Protein AF-A0A1F3XSJ0-F1 (afdb_monomer_lite)

Radius of gyration: 16.92 Å; chains: 1; bounding box: 36×39×48 Å

Sequence (172 aa):
MTVYDGGDLGSAPYEEMAVAPELGSTDVPVGTYNCVRMEISDIIKFKPVDNVAGGACVADTEVIQDVNSAGSPSTGVLFDGTPYSGQAGEQKIAVYISTWSTSLNGTGNPPARDGDSGRGIKLSSPLVVTAATGGVFYLDGSGQVYVNTSNGNACEFEVPKFGFRAVNSAGK

pLDDT: mean 79.3, std 14.3, range [35.59, 93.75]

Structure (mmCIF, N/CA/C/O backbone):
data_AF-A0A1F3XSJ0-F1
#
_entry.id   AF-A0A1F3XSJ0-F1
#
loop_
_atom_site.group_PDB
_atom_site.id
_atom_site.type_symbol
_atom_site.label_atom_id
_atom_site.label_alt_id
_atom_site.label_comp_id
_atom_site.label_asym_id
_atom_site.label_entity_id
_atom_site.label_seq_id
_atom_site.pdbx_PDB_ins_code
_atom_site.Cartn_x
_atom_site.Cartn_y
_atom_site.Cartn_z
_atom_site.occupancy
_atom_site.B_iso_or_equiv
_atom_site.auth_seq_id
_atom_site.auth_comp_id
_atom_site.auth_asym_id
_atom_site.auth_atom_id
_atom_site.pdbx_PDB_model_num
ATOM 1 N N . MET A 1 1 ? 5.905 -4.721 -0.101 1.00 35.75 1 MET A N 1
ATOM 2 C CA . MET A 1 1 ? 5.472 -3.389 0.389 1.00 35.75 1 MET A CA 1
ATOM 3 C C . MET A 1 1 ? 5.796 -3.321 1.872 1.00 35.75 1 MET A C 1
ATOM 5 O O . MET A 1 1 ? 5.150 -3.999 2.646 1.00 35.75 1 MET A O 1
ATOM 9 N N . THR A 1 2 ? 6.816 -2.579 2.282 1.00 36.38 2 THR A N 1
ATOM 10 C CA . THR A 1 2 ? 7.230 -2.536 3.697 1.00 36.38 2 THR A CA 1
ATOM 11 C C . THR A 1 2 ? 6.229 -1.737 4.525 1.00 36.38 2 THR A C 1
ATOM 13 O O . THR A 1 2 ? 5.850 -0.664 4.086 1.00 36.38 2 THR A O 1
ATOM 16 N N . VAL A 1 3 ? 5.827 -2.206 5.707 1.00 38.44 3 VAL A N 1
ATOM 17 C CA . VAL A 1 3 ? 5.145 -1.386 6.726 1.00 38.44 3 VAL A CA 1
ATOM 18 C C . VAL A 1 3 ? 6.149 -1.153 7.850 1.00 38.44 3 VAL A C 1
ATOM 20 O O . VAL A 1 3 ? 6.619 -2.106 8.461 1.00 38.44 3 VAL A O 1
ATOM 23 N N . TYR A 1 4 ? 6.526 0.100 8.083 1.00 42.66 4 TYR A N 1
ATOM 24 C CA . TYR A 1 4 ? 7.445 0.492 9.143 1.00 42.66 4 TYR A CA 1
ATOM 25 C C . TYR A 1 4 ? 6.711 0.550 10.486 1.00 42.66 4 TYR A C 1
ATOM 27 O O . TYR A 1 4 ? 5.850 1.404 10.699 1.00 42.66 4 TYR A O 1
ATOM 35 N N . ASP A 1 5 ? 7.116 -0.311 11.416 1.00 38.50 5 ASP A N 1
ATOM 36 C CA . ASP A 1 5 ? 6.798 -0.201 12.844 1.00 38.50 5 ASP A CA 1
ATOM 37 C C . ASP A 1 5 ? 7.764 0.792 13.522 1.00 38.50 5 ASP A C 1
ATOM 39 O O . ASP A 1 5 ? 8.663 0.426 14.274 1.00 38.50 5 ASP A O 1
ATOM 43 N N . GLY A 1 6 ? 7.679 2.073 13.141 1.00 40.88 6 GLY A N 1
ATOM 44 C CA . GLY A 1 6 ? 8.318 3.186 13.863 1.00 40.88 6 GLY A CA 1
ATOM 45 C C . GLY A 1 6 ? 9.859 3.230 13.935 1.00 40.88 6 GLY A C 1
ATOM 46 O O . GLY A 1 6 ? 10.391 4.110 14.608 1.00 40.88 6 GLY A O 1
ATOM 47 N N . GLY A 1 7 ? 10.595 2.340 13.258 1.00 36.75 7 GLY A N 1
ATOM 48 C CA . GLY A 1 7 ? 12.068 2.270 13.282 1.00 36.75 7 GLY A CA 1
ATOM 49 C C . GLY A 1 7 ? 12.766 2.836 12.036 1.00 36.75 7 GLY A C 1
ATOM 50 O O . GLY A 1 7 ? 12.229 2.768 10.933 1.00 36.75 7 GLY A O 1
ATOM 51 N N . ASP A 1 8 ? 13.951 3.423 12.232 1.00 45.56 8 ASP A N 1
ATOM 52 C CA . ASP A 1 8 ? 14.877 4.052 11.268 1.00 45.56 8 ASP A CA 1
ATOM 53 C C . ASP A 1 8 ? 15.012 3.332 9.898 1.00 45.56 8 ASP A C 1
ATOM 55 O O . ASP A 1 8 ? 15.060 2.104 9.829 1.00 45.56 8 ASP A O 1
ATOM 59 N N . LEU A 1 9 ? 15.119 4.100 8.801 1.00 49.38 9 LEU A N 1
ATOM 60 C CA 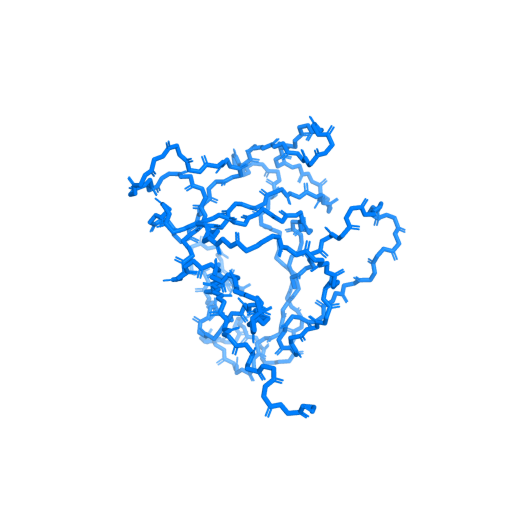. LEU A 1 9 ? 15.306 3.587 7.426 1.00 49.38 9 LEU A CA 1
ATOM 61 C C . LEU A 1 9 ? 16.616 2.799 7.253 1.00 49.38 9 LEU A C 1
ATOM 63 O O . LEU A 1 9 ? 16.747 2.013 6.319 1.00 49.38 9 LEU A O 1
ATOM 67 N N . GLY A 1 10 ? 17.597 3.006 8.135 1.00 42.94 10 GLY A N 1
ATOM 68 C CA . GLY A 1 10 ? 18.969 2.538 7.937 1.00 42.94 10 GLY A CA 1
ATOM 69 C C . GLY A 1 10 ? 19.218 1.028 8.063 1.00 42.94 10 GLY A C 1
ATOM 70 O O . GLY A 1 10 ? 20.350 0.607 7.835 1.00 42.94 10 GLY A O 1
ATOM 71 N N . SER A 1 11 ? 18.231 0.202 8.444 1.00 46.44 11 SER A N 1
ATOM 72 C CA . SER A 1 11 ? 18.475 -1.241 8.665 1.00 46.44 11 SER A CA 1
ATOM 73 C C . SER A 1 11 ? 17.284 -2.198 8.519 1.00 46.44 11 SER A C 1
ATOM 75 O O . SER A 1 11 ? 17.480 -3.406 8.663 1.00 46.44 11 SER A O 1
ATOM 77 N N . ALA A 1 12 ? 16.069 -1.719 8.239 1.00 56.22 12 ALA A N 1
ATOM 78 C CA . ALA A 1 12 ? 14.910 -2.607 8.133 1.00 56.22 12 ALA A CA 1
ATOM 79 C C . ALA A 1 12 ? 14.926 -3.369 6.788 1.00 56.22 12 ALA A C 1
ATOM 81 O O . ALA A 1 12 ? 14.958 -2.725 5.735 1.00 56.22 12 ALA A O 1
ATOM 82 N N . PRO A 1 13 ? 14.926 -4.717 6.781 1.00 66.00 13 PRO A N 1
ATOM 83 C CA . PRO A 1 13 ? 14.833 -5.487 5.544 1.00 66.00 13 PRO A CA 1
ATOM 84 C C . PRO A 1 13 ? 13.474 -5.270 4.856 1.00 66.00 13 PRO A C 1
ATOM 86 O O . PRO A 1 13 ? 12.483 -4.911 5.488 1.00 66.00 13 PRO A O 1
ATOM 89 N N . TYR A 1 14 ? 13.423 -5.494 3.541 1.00 70.50 14 TYR A N 1
ATOM 90 C CA . TYR A 1 14 ? 12.155 -5.546 2.810 1.00 70.50 14 TYR A CA 1
ATOM 91 C C . TYR A 1 14 ? 11.364 -6.782 3.250 1.00 70.50 14 TYR A C 1
ATOM 93 O O . TYR A 1 14 ? 11.896 -7.889 3.209 1.00 70.50 14 TYR A O 1
ATOM 101 N N . GLU A 1 15 ? 10.091 -6.591 3.599 1.00 75.88 15 GLU A N 1
ATOM 102 C CA . GLU A 1 15 ? 9.185 -7.680 3.978 1.00 75.88 15 GLU A CA 1
ATOM 103 C C . GLU A 1 15 ? 8.303 -8.117 2.799 1.00 75.88 15 GLU A C 1
ATOM 105 O O . GLU A 1 15 ? 7.713 -7.290 2.084 1.00 75.88 15 GLU A O 1
ATOM 110 N N . GLU A 1 16 ? 8.205 -9.435 2.596 1.00 77.19 16 GLU A N 1
ATOM 111 C CA . GLU A 1 16 ? 7.322 -10.030 1.592 1.00 77.19 16 GLU A CA 1
ATOM 112 C C . GLU A 1 16 ? 5.882 -9.995 2.101 1.00 77.19 16 GLU A C 1
ATOM 114 O O . GLU A 1 16 ? 5.519 -10.710 3.028 1.00 77.19 16 GLU A O 1
ATOM 119 N N . MET A 1 17 ? 5.041 -9.176 1.476 1.00 75.56 17 MET A N 1
ATOM 120 C CA . MET A 1 17 ? 3.660 -8.968 1.916 1.00 75.56 17 MET A CA 1
ATOM 121 C C . MET A 1 17 ? 2.691 -10.017 1.383 1.00 75.56 17 MET A C 1
ATOM 123 O O . MET A 1 17 ? 1.633 -10.224 1.982 1.00 75.56 17 MET A O 1
ATOM 127 N N . ALA A 1 18 ? 3.033 -10.693 0.283 1.00 70.75 18 ALA A N 1
ATOM 128 C CA . ALA A 1 18 ? 2.189 -11.720 -0.317 1.00 70.75 18 ALA A CA 1
ATOM 129 C C . ALA A 1 18 ? 2.038 -12.954 0.587 1.00 70.75 18 ALA A C 1
ATOM 131 O O . ALA A 1 18 ? 1.042 -13.670 0.488 1.00 70.75 18 ALA A O 1
ATOM 132 N N . VAL A 1 19 ? 2.985 -13.179 1.505 1.00 71.81 19 VAL A N 1
ATOM 133 C CA . VAL A 1 19 ? 2.923 -14.275 2.486 1.00 71.81 19 VAL A CA 1
ATOM 134 C C . VAL A 1 19 ? 2.241 -13.878 3.801 1.00 71.81 19 VAL A C 1
ATOM 136 O O . VAL A 1 19 ? 2.225 -14.677 4.732 1.00 71.81 19 VAL A O 1
ATOM 139 N N . ALA A 1 20 ? 1.643 -12.681 3.868 1.00 69.25 20 ALA A N 1
ATOM 140 C CA . ALA A 1 20 ? 0.995 -12.126 5.059 1.00 69.25 20 ALA A CA 1
ATOM 141 C C . ALA A 1 20 ? 1.915 -12.143 6.301 1.00 69.25 20 ALA A C 1
ATOM 143 O O . ALA A 1 20 ? 1.632 -12.865 7.261 1.00 69.25 20 ALA A O 1
ATOM 144 N N . PRO A 1 21 ? 3.014 -11.366 6.285 1.00 66.88 21 PRO A N 1
ATOM 145 C CA . PRO A 1 21 ? 3.962 -11.327 7.386 1.00 66.88 21 PRO A CA 1
ATOM 146 C C . PRO A 1 21 ? 3.296 -10.744 8.637 1.00 66.88 21 PRO A C 1
ATOM 148 O O . PRO A 1 21 ? 2.377 -9.923 8.555 1.00 66.88 21 PRO A O 1
ATOM 151 N N . GLU A 1 22 ? 3.767 -11.157 9.811 1.00 68.12 22 GLU A N 1
ATOM 152 C CA . GLU A 1 22 ? 3.375 -10.527 11.067 1.00 68.12 22 GLU A CA 1
ATOM 153 C C . GLU A 1 22 ? 4.136 -9.203 11.203 1.00 68.12 22 GLU A C 1
ATOM 155 O O . GLU A 1 22 ? 5.325 -9.183 11.499 1.00 68.12 22 GLU A O 1
ATOM 160 N N . LEU A 1 23 ? 3.447 -8.088 10.949 1.00 66.00 23 LEU A N 1
ATOM 161 C CA . LEU A 1 23 ? 4.021 -6.734 10.988 1.00 66.00 23 LEU A CA 1
ATOM 162 C C . LEU A 1 23 ? 4.084 -6.134 12.401 1.00 66.00 23 LEU A C 1
ATOM 164 O O . LEU A 1 23 ? 4.400 -4.959 12.563 1.00 66.00 23 LEU A O 1
ATOM 168 N N . GLY A 1 24 ? 3.732 -6.929 13.408 1.00 66.31 24 GLY A N 1
ATOM 169 C CA . GLY A 1 24 ? 3.640 -6.522 14.800 1.00 66.31 24 GLY A CA 1
ATOM 170 C C . GLY A 1 24 ? 2.335 -6.972 15.447 1.00 66.31 24 GLY A C 1
ATOM 171 O O . GLY A 1 24 ? 1.364 -7.348 14.786 1.00 66.31 24 GLY A O 1
ATOM 172 N N . SER A 1 25 ? 2.316 -6.904 16.773 1.00 66.25 25 SER A N 1
ATOM 173 C CA 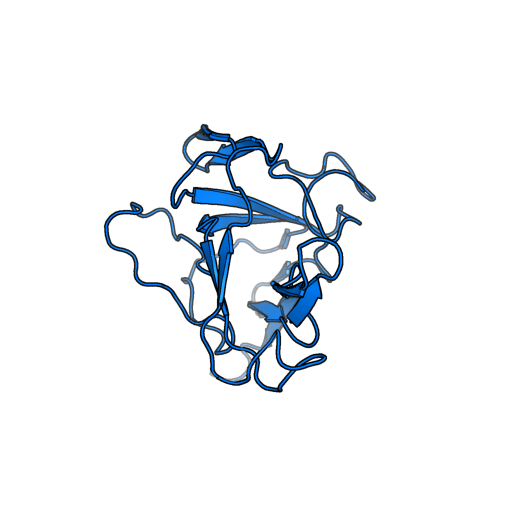. SER A 1 25 ? 1.158 -7.230 17.599 1.00 66.25 25 SER A CA 1
ATOM 174 C C . SER A 1 25 ? 0.959 -6.130 18.629 1.00 66.25 25 SER A C 1
ATOM 176 O O . SER A 1 25 ? 1.912 -5.729 19.297 1.00 66.25 25 SER A O 1
ATOM 178 N N . THR A 1 26 ? -0.271 -5.657 18.791 1.00 69.75 26 THR A N 1
ATOM 179 C CA . THR A 1 26 ? -0.612 -4.704 19.847 1.00 69.75 26 THR A CA 1
ATOM 180 C C . THR A 1 26 ? -2.043 -4.916 20.315 1.00 69.75 26 THR A C 1
ATOM 182 O O . THR A 1 26 ? -2.883 -5.421 19.564 1.00 69.75 26 THR A O 1
ATOM 185 N N . ASP A 1 27 ? -2.320 -4.509 21.549 1.00 73.69 27 ASP A N 1
ATOM 186 C CA . ASP A 1 27 ? -3.669 -4.498 22.095 1.00 73.69 27 ASP A CA 1
ATOM 187 C C . ASP A 1 27 ? -4.391 -3.242 21.609 1.00 73.69 27 ASP A C 1
ATOM 189 O O . ASP A 1 27 ? -4.157 -2.122 22.070 1.00 73.69 27 ASP A O 1
ATOM 193 N N . VAL A 1 28 ? -5.292 -3.434 20.652 1.00 75.75 28 VAL A N 1
ATOM 194 C CA . VAL A 1 28 ? -6.174 -2.375 20.167 1.00 75.75 28 VAL A CA 1
ATOM 195 C C . VAL A 1 28 ? -7.446 -2.371 21.028 1.00 75.75 28 VAL A C 1
ATOM 197 O O . VAL A 1 28 ? -8.045 -3.433 21.213 1.00 75.75 28 VAL A O 1
ATOM 200 N N . PRO A 1 29 ? -7.894 -1.220 21.569 1.00 83.44 29 PRO A N 1
ATOM 201 C CA . PRO A 1 29 ? -9.153 -1.150 22.306 1.00 83.44 29 PRO A CA 1
ATOM 202 C C . PRO A 1 29 ? -10.352 -1.678 21.504 1.00 83.44 29 PRO A C 1
ATOM 204 O O . PRO A 1 29 ? -10.382 -1.636 20.276 1.00 83.44 29 PRO A O 1
ATOM 207 N N . VAL A 1 30 ? -11.385 -2.149 22.206 1.00 85.19 30 VAL A N 1
ATOM 208 C CA . VAL A 1 30 ? -12.647 -2.545 21.562 1.00 85.19 30 VAL A CA 1
ATOM 209 C C . VAL A 1 30 ? -13.247 -1.341 20.837 1.00 85.19 30 VAL A C 1
ATOM 211 O O . VAL A 1 30 ? -13.436 -0.278 21.431 1.00 85.19 30 VAL A O 1
ATOM 214 N N . GLY A 1 31 ? -13.574 -1.514 19.558 1.00 85.62 31 GLY A N 1
ATOM 215 C CA . GLY A 1 31 ? -14.052 -0.419 18.726 1.00 85.62 31 GLY A CA 1
ATOM 216 C C . GLY A 1 31 ? -14.158 -0.766 17.246 1.00 85.62 31 GLY A C 1
ATOM 217 O O . GLY A 1 31 ? -13.801 -1.855 16.802 1.00 85.62 31 GLY A O 1
ATOM 218 N N . THR A 1 32 ? -14.678 0.189 16.475 1.00 87.44 32 THR A N 1
ATOM 219 C CA . THR A 1 32 ? -14.696 0.145 15.007 1.00 87.44 32 THR A CA 1
ATOM 220 C C . THR A 1 32 ? -13.744 1.206 14.473 1.00 87.44 32 THR A C 1
ATOM 222 O O . THR A 1 32 ? -13.938 2.398 14.708 1.00 87.44 32 THR A O 1
ATOM 225 N N . TYR A 1 33 ? -12.723 0.769 13.747 1.00 87.06 33 TYR A N 1
ATOM 226 C CA . TYR A 1 33 ? -11.665 1.607 13.206 1.00 87.06 33 TYR A CA 1
ATOM 227 C C . TYR A 1 33 ? -11.861 1.755 11.700 1.00 87.06 33 TYR A C 1
ATOM 229 O O . TYR A 1 33 ? -11.665 0.821 10.921 1.00 87.06 33 TYR A O 1
ATOM 237 N N . ASN A 1 34 ? -12.270 2.956 11.297 1.00 89.25 34 ASN A N 1
ATOM 238 C CA . ASN A 1 34 ? -12.565 3.293 9.904 1.00 89.25 34 ASN A CA 1
ATOM 239 C C . ASN A 1 34 ? -11.327 3.696 9.101 1.00 89.25 34 ASN A C 1
ATOM 241 O O . ASN A 1 34 ? -11.432 3.822 7.883 1.00 89.25 34 ASN A O 1
ATOM 245 N N . CYS A 1 35 ? -10.196 3.919 9.771 1.00 87.75 35 CYS A N 1
ATOM 246 C CA . CYS A 1 35 ? -8.961 4.419 9.189 1.00 87.75 35 CYS A CA 1
ATOM 247 C C . CYS A 1 35 ? -7.761 3.690 9.791 1.00 87.75 35 CYS A C 1
ATOM 249 O O . CYS A 1 35 ? -7.696 3.488 11.003 1.00 87.75 35 CYS A O 1
ATOM 251 N N . VAL A 1 36 ? -6.789 3.387 8.944 1.00 87.31 36 VAL A N 1
ATOM 252 C CA . VAL A 1 36 ? -5.459 2.905 9.300 1.00 87.31 36 VAL A CA 1
ATOM 253 C C . VAL A 1 36 ? -4.460 3.868 8.688 1.00 87.31 36 VAL A C 1
ATOM 255 O O . VAL A 1 36 ? -4.648 4.345 7.568 1.00 87.31 36 VAL A O 1
ATOM 258 N N . ARG A 1 37 ? -3.396 4.156 9.426 1.00 87.69 37 ARG A N 1
ATOM 259 C CA . ARG A 1 37 ? -2.242 4.881 8.914 1.00 87.69 37 ARG A CA 1
ATOM 260 C C . ARG A 1 37 ? -1.041 3.956 8.994 1.00 87.69 37 ARG A C 1
ATOM 262 O O . ARG A 1 37 ? -0.886 3.266 9.996 1.00 87.69 37 ARG A O 1
ATOM 269 N N . MET A 1 38 ? -0.222 3.952 7.955 1.00 85.38 38 MET A N 1
ATOM 270 C CA . MET A 1 38 ? 1.021 3.184 7.896 1.00 85.38 38 MET A CA 1
ATOM 271 C C . MET A 1 38 ? 2.123 4.075 7.349 1.00 85.38 38 MET A C 1
ATOM 273 O O . MET A 1 38 ? 1.859 4.894 6.471 1.00 85.38 38 MET A O 1
ATOM 277 N N . GLU A 1 39 ? 3.344 3.902 7.836 1.00 86.25 39 GLU A N 1
ATOM 278 C CA . GLU A 1 39 ? 4.527 4.386 7.134 1.00 86.25 39 GLU A CA 1
ATOM 279 C C . GLU A 1 39 ? 5.090 3.252 6.300 1.00 86.25 39 GLU A C 1
ATOM 281 O O . GLU A 1 39 ? 5.208 2.137 6.795 1.00 86.25 39 GLU A O 1
ATOM 286 N N . ILE A 1 40 ? 5.427 3.522 5.047 1.00 85.62 40 ILE A N 1
ATOM 287 C CA . ILE A 1 40 ? 5.984 2.534 4.122 1.00 85.62 40 ILE A CA 1
ATOM 288 C C . ILE A 1 40 ? 7.148 3.134 3.348 1.00 85.62 40 ILE A C 1
ATOM 290 O O . ILE A 1 40 ? 7.289 4.359 3.305 1.00 85.62 40 ILE A O 1
ATOM 294 N N . SER A 1 41 ? 7.975 2.278 2.746 1.00 87.44 41 SER A N 1
ATOM 295 C CA . SER A 1 41 ? 8.951 2.734 1.753 1.00 87.44 41 SER A CA 1
ATOM 296 C C . SER A 1 41 ? 8.180 3.244 0.540 1.00 87.44 41 SER A C 1
ATOM 298 O O . SER A 1 41 ? 7.202 2.606 0.134 1.00 87.44 41 SER A O 1
ATOM 300 N N . ASP A 1 42 ? 8.600 4.360 -0.047 1.00 87.50 42 ASP A N 1
ATOM 301 C CA . ASP A 1 42 ? 8.131 4.752 -1.378 1.00 87.50 42 ASP A CA 1
ATOM 302 C C . ASP A 1 42 ? 8.685 3.858 -2.494 1.00 87.50 42 ASP A C 1
ATOM 304 O O . ASP A 1 42 ? 8.216 3.933 -3.628 1.00 87.50 42 ASP A O 1
ATOM 308 N N . ILE A 1 43 ? 9.607 2.949 -2.174 1.00 88.31 43 ILE A N 1
ATOM 309 C CA . ILE A 1 43 ? 10.052 1.903 -3.079 1.00 88.31 43 ILE A CA 1
ATOM 310 C C . ILE A 1 43 ? 9.260 0.616 -2.837 1.00 88.31 43 ILE A C 1
ATOM 312 O O . ILE A 1 43 ? 9.327 -0.033 -1.787 1.00 88.31 43 ILE A O 1
ATOM 316 N N . ILE A 1 44 ? 8.540 0.188 -3.870 1.00 87.25 44 ILE A N 1
ATOM 317 C CA . ILE A 1 44 ? 7.855 -1.100 -3.926 1.00 87.25 44 ILE A CA 1
ATOM 318 C C . ILE A 1 44 ? 8.665 -2.051 -4.803 1.00 87.25 44 ILE A C 1
ATOM 320 O O . ILE A 1 44 ? 9.020 -1.736 -5.935 1.00 87.25 44 ILE A O 1
ATOM 324 N N . LYS A 1 45 ? 8.917 -3.252 -4.280 1.00 89.50 45 LYS A N 1
ATOM 325 C CA . LYS A 1 45 ? 9.483 -4.375 -5.031 1.00 89.50 45 LYS A CA 1
ATOM 326 C C . LYS A 1 45 ? 8.410 -5.429 -5.239 1.00 89.50 45 LYS A C 1
ATOM 328 O O . LYS A 1 45 ? 7.715 -5.777 -4.282 1.00 89.50 45 LYS A O 1
ATOM 333 N N . PHE A 1 46 ? 8.273 -5.922 -6.464 1.00 89.00 46 PHE A N 1
ATOM 334 C CA . PHE A 1 46 ? 7.323 -6.981 -6.795 1.00 89.00 46 PHE A CA 1
ATOM 335 C C . PHE A 1 46 ? 7.866 -7.899 -7.891 1.00 89.00 46 PHE A C 1
ATOM 337 O O . PHE A 1 46 ? 8.760 -7.527 -8.649 1.00 89.00 46 PHE A O 1
ATOM 344 N N . LYS A 1 47 ? 7.314 -9.112 -7.967 1.00 89.62 47 LYS A N 1
ATOM 345 C CA . LYS A 1 47 ? 7.600 -10.091 -9.019 1.00 89.62 47 LYS A CA 1
ATOM 346 C C . LYS A 1 47 ? 6.283 -10.520 -9.659 1.00 89.62 47 LYS A C 1
ATOM 348 O O . LYS A 1 47 ? 5.419 -11.030 -8.943 1.00 89.62 47 LYS A O 1
ATOM 353 N N . PRO A 1 48 ? 6.090 -10.308 -10.969 1.00 87.31 48 PRO A N 1
ATOM 354 C CA . PRO A 1 48 ? 4.945 -10.868 -11.672 1.00 87.31 48 PRO A CA 1
ATOM 355 C C . PRO A 1 48 ? 4.960 -12.398 -11.572 1.00 87.31 48 PRO A C 1
ATOM 357 O O . PRO A 1 48 ? 6.009 -13.015 -11.741 1.00 87.31 48 PRO A O 1
ATOM 360 N N . VAL A 1 49 ? 3.806 -13.013 -11.311 1.00 85.62 49 VAL A N 1
ATOM 361 C CA . VAL A 1 49 ? 3.665 -14.484 -11.343 1.00 85.62 49 VAL A CA 1
ATOM 362 C C . VAL A 1 49 ? 3.577 -14.983 -12.786 1.00 85.62 49 VAL A C 1
ATOM 364 O O . VAL A 1 49 ? 4.138 -16.017 -13.129 1.00 85.62 49 VAL A O 1
ATOM 367 N N . ASP A 1 50 ? 2.912 -14.209 -13.641 1.00 84.19 50 ASP A N 1
ATOM 368 C CA . ASP A 1 50 ? 2.716 -14.507 -15.054 1.00 84.19 50 ASP A CA 1
ATOM 369 C C . ASP A 1 50 ? 3.364 -13.431 -15.926 1.00 84.19 50 ASP A C 1
ATOM 371 O O . ASP A 1 50 ? 3.482 -12.266 -15.535 1.00 84.19 50 ASP A O 1
ATOM 375 N N . ASN A 1 51 ? 3.730 -13.806 -17.153 1.00 86.81 51 ASN A N 1
ATOM 376 C CA . ASN A 1 51 ? 4.128 -12.831 -18.162 1.00 86.81 51 ASN A CA 1
ATOM 377 C C . ASN A 1 51 ? 2.916 -11.972 -18.554 1.00 86.81 51 ASN A C 1
ATOM 379 O O . ASN A 1 51 ? 1.910 -12.506 -19.029 1.00 86.81 51 ASN A O 1
ATOM 383 N N . VAL A 1 52 ? 3.025 -10.647 -18.433 1.00 82.69 52 VAL A N 1
ATOM 384 C CA . VAL A 1 52 ? 1.972 -9.709 -18.862 1.00 82.69 52 VAL A CA 1
ATOM 385 C C . VAL A 1 52 ? 2.407 -8.985 -20.136 1.00 82.69 52 VAL A C 1
ATOM 387 O O . VAL A 1 52 ? 3.553 -8.558 -20.259 1.00 82.69 52 VAL A O 1
ATOM 390 N N . ALA A 1 53 ? 1.471 -8.898 -21.090 1.00 65.81 53 ALA A N 1
ATOM 391 C CA . ALA A 1 53 ? 1.498 -8.131 -22.341 1.00 65.81 53 ALA A CA 1
ATOM 392 C C . ALA A 1 53 ? 2.889 -7.906 -22.979 1.00 65.81 53 ALA A C 1
ATOM 394 O O . ALA A 1 53 ? 3.619 -6.977 -22.645 1.00 65.81 53 ALA A O 1
ATOM 395 N N . GLY A 1 54 ? 3.233 -8.727 -23.978 1.00 66.38 54 GLY A N 1
ATOM 396 C CA . GLY A 1 54 ? 4.378 -8.472 -24.865 1.00 66.38 54 GLY A CA 1
ATOM 397 C C . GLY A 1 54 ? 5.767 -8.632 -24.235 1.00 66.38 54 GLY A C 1
ATOM 398 O O . GLY A 1 54 ? 6.752 -8.326 -24.899 1.00 66.38 54 GLY A O 1
ATOM 399 N N . GLY A 1 55 ? 5.855 -9.129 -22.995 1.00 72.50 55 GLY A N 1
ATOM 400 C CA . GLY A 1 55 ? 7.120 -9.391 -22.300 1.00 72.50 55 GLY A CA 1
ATOM 401 C C . GLY A 1 55 ? 7.657 -8.215 -21.483 1.00 72.50 55 GLY A C 1
ATOM 402 O O . GLY A 1 55 ? 8.792 -8.279 -21.028 1.00 72.50 55 GLY A O 1
ATOM 403 N N . ALA A 1 56 ? 6.867 -7.154 -21.290 1.00 85.50 56 ALA A N 1
ATOM 404 C CA . ALA A 1 56 ? 7.264 -6.020 -20.456 1.00 85.50 56 ALA A CA 1
ATOM 405 C C . ALA A 1 56 ? 7.242 -6.358 -18.955 1.00 85.50 56 ALA A C 1
ATOM 407 O O . ALA A 1 56 ? 8.162 -5.995 -18.229 1.00 85.50 56 ALA A O 1
ATOM 408 N N . CYS A 1 57 ? 6.235 -7.109 -18.500 1.00 89.94 57 CYS A N 1
ATOM 409 C CA . CYS A 1 57 ? 6.263 -7.761 -17.194 1.00 89.94 57 CYS A CA 1
ATOM 410 C C . CYS A 1 57 ? 6.682 -9.213 -17.381 1.00 89.94 57 CYS A C 1
ATOM 412 O O . CYS A 1 57 ? 5.876 -10.033 -17.828 1.00 89.94 57 CYS A O 1
ATOM 414 N N . VAL A 1 58 ? 7.935 -9.522 -17.065 1.00 91.81 58 VAL A N 1
ATOM 415 C CA . VAL A 1 58 ? 8.463 -10.887 -17.129 1.00 91.81 58 VAL A CA 1
ATOM 416 C C . VAL A 1 58 ? 8.220 -11.580 -15.791 1.00 91.81 58 VAL A C 1
ATOM 418 O O . VAL A 1 58 ? 8.521 -11.016 -14.738 1.00 91.81 58 VAL A O 1
ATOM 421 N N . ALA A 1 59 ? 7.687 -12.800 -15.835 1.00 89.56 59 ALA A N 1
ATOM 422 C CA . ALA A 1 59 ? 7.471 -13.622 -14.651 1.00 89.56 59 ALA A CA 1
ATOM 423 C C . ALA A 1 59 ? 8.770 -13.804 -13.844 1.00 89.56 59 ALA A C 1
ATOM 425 O O . ALA A 1 59 ? 9.864 -13.867 -14.415 1.00 89.56 59 ALA A O 1
ATOM 426 N N . ASP A 1 60 ? 8.644 -13.851 -12.517 1.00 86.56 60 ASP A N 1
ATOM 427 C CA . ASP A 1 60 ? 9.730 -14.029 -11.539 1.00 86.56 60 ASP A CA 1
ATOM 428 C C . ASP A 1 60 ? 10.856 -12.976 -11.581 1.00 86.56 60 ASP A C 1
ATOM 430 O O . ASP A 1 60 ? 11.827 -13.057 -10.820 1.00 86.56 60 ASP A O 1
ATOM 434 N N . THR A 1 61 ? 10.726 -11.951 -12.426 1.00 89.50 61 THR A N 1
ATOM 435 C CA . THR A 1 61 ? 11.687 -10.853 -12.528 1.00 89.50 61 THR A CA 1
ATOM 436 C C . THR A 1 61 ? 11.306 -9.760 -11.542 1.00 89.50 61 THR A C 1
ATOM 438 O O . THR A 1 61 ? 10.176 -9.278 -11.546 1.00 89.50 61 THR A O 1
ATOM 441 N N . GLU A 1 62 ? 12.245 -9.379 -10.674 1.00 91.00 62 GLU A N 1
ATOM 442 C CA . GLU A 1 62 ? 12.021 -8.291 -9.723 1.00 91.00 62 GLU A CA 1
ATOM 443 C C . GLU A 1 62 ? 11.898 -6.959 -10.458 1.00 91.00 62 GLU A C 1
ATOM 445 O O . GL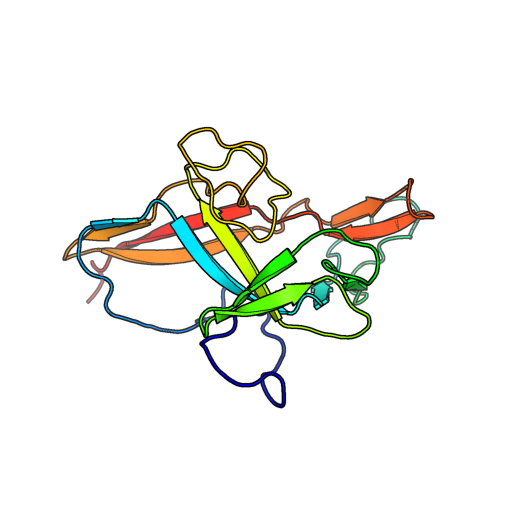U A 1 62 ? 12.766 -6.575 -11.243 1.00 91.00 62 GLU A O 1
ATOM 450 N N . VAL A 1 63 ? 10.815 -6.253 -10.161 1.00 90.56 63 VAL A N 1
ATOM 451 C CA . VAL A 1 63 ? 10.564 -4.890 -10.603 1.00 90.56 63 VAL A CA 1
ATOM 452 C C . VAL A 1 63 ? 10.602 -3.983 -9.382 1.00 90.56 63 VAL A C 1
ATOM 454 O O . VAL A 1 63 ? 10.033 -4.302 -8.336 1.00 90.56 63 VAL A O 1
ATOM 457 N N . ILE A 1 64 ? 11.293 -2.855 -9.530 1.00 90.38 64 ILE A N 1
ATOM 458 C CA . ILE A 1 64 ? 11.391 -1.795 -8.530 1.00 90.38 64 ILE A CA 1
ATOM 459 C C . ILE A 1 64 ? 10.561 -0.621 -9.041 1.00 90.38 64 ILE A C 1
ATOM 461 O O . ILE A 1 64 ? 10.841 -0.087 -10.113 1.00 90.38 64 ILE A O 1
ATOM 465 N N . GLN A 1 65 ? 9.556 -0.228 -8.270 1.00 88.19 65 GLN A N 1
ATOM 466 C CA . GLN A 1 65 ? 8.688 0.902 -8.562 1.00 88.19 65 GLN A CA 1
ATOM 467 C C . GLN A 1 65 ? 8.809 1.938 -7.454 1.00 88.19 65 GLN A C 1
ATOM 469 O O . GLN A 1 65 ? 8.597 1.631 -6.284 1.00 88.19 65 GLN A O 1
ATOM 474 N N . ASP A 1 66 ? 9.119 3.166 -7.847 1.00 87.94 66 ASP A N 1
ATOM 475 C CA . ASP A 1 66 ? 9.086 4.336 -6.979 1.00 87.94 66 ASP A CA 1
ATOM 476 C C . ASP A 1 66 ? 7.691 4.972 -7.060 1.00 87.94 66 ASP A C 1
ATOM 478 O O . ASP A 1 66 ? 7.258 5.405 -8.131 1.00 87.94 66 ASP A O 1
ATOM 482 N N . VAL A 1 67 ? 6.961 4.977 -5.942 1.00 85.12 67 VAL A N 1
ATOM 483 C CA . VAL A 1 67 ? 5.591 5.507 -5.867 1.00 85.12 67 VAL A CA 1
ATOM 484 C C . VAL A 1 67 ? 5.524 6.969 -5.429 1.00 85.12 67 VAL A C 1
ATOM 486 O O . VAL A 1 67 ? 4.441 7.558 -5.447 1.00 85.12 67 VAL A O 1
ATOM 489 N N . ASN A 1 68 ? 6.653 7.576 -5.051 1.00 85.38 68 ASN A N 1
ATOM 490 C CA . ASN A 1 68 ? 6.716 8.973 -4.626 1.00 85.38 68 ASN A CA 1
ATOM 491 C C . ASN A 1 68 ? 7.963 9.691 -5.169 1.00 85.38 68 ASN A C 1
ATOM 493 O O . ASN A 1 68 ? 8.592 10.487 -4.475 1.00 85.38 68 ASN A O 1
ATOM 497 N N . SER A 1 69 ? 8.284 9.455 -6.438 1.00 79.38 69 SER A N 1
ATOM 498 C CA . SER A 1 69 ? 9.479 10.004 -7.073 1.00 79.38 69 SER A CA 1
ATOM 499 C C . SER A 1 69 ? 9.482 11.536 -7.144 1.00 79.38 69 SER A C 1
ATOM 501 O O . SER A 1 69 ? 8.438 12.199 -7.130 1.00 79.38 69 SER A O 1
ATOM 503 N N . ALA A 1 70 ? 10.663 12.123 -7.352 1.00 64.00 70 ALA A N 1
ATOM 504 C CA . ALA A 1 70 ? 10.807 13.544 -7.669 1.00 64.00 70 ALA A CA 1
ATOM 505 C C . ALA A 1 70 ? 9.889 13.960 -8.842 1.00 64.00 70 ALA A C 1
ATOM 507 O O . ALA A 1 70 ? 9.971 13.410 -9.940 1.00 64.00 70 ALA A O 1
ATOM 508 N N . GLY A 1 71 ? 9.009 14.940 -8.608 1.00 61.16 71 GLY A N 1
ATOM 509 C CA . GLY A 1 71 ? 7.997 15.386 -9.579 1.00 61.16 71 GLY A CA 1
ATOM 510 C C . GLY A 1 71 ? 6.601 14.782 -9.376 1.00 61.16 71 GLY A C 1
ATOM 511 O O . GLY A 1 71 ? 5.649 15.274 -9.984 1.00 61.16 71 GLY A O 1
ATOM 512 N N . SER A 1 72 ? 6.453 13.792 -8.487 1.00 65.56 72 SER A N 1
ATOM 513 C CA . SER A 1 72 ? 5.154 13.354 -7.968 1.00 65.56 72 SER A CA 1
ATOM 514 C C . SER A 1 72 ? 4.683 14.309 -6.853 1.00 65.56 72 SER A C 1
ATOM 516 O O . SER A 1 72 ? 5.468 14.656 -5.967 1.00 65.56 72 SER A O 1
ATOM 518 N N . PRO A 1 73 ? 3.426 14.793 -6.872 1.00 57.81 73 PRO A N 1
ATOM 519 C CA . PRO A 1 73 ? 2.956 15.844 -5.968 1.00 57.81 73 PRO A CA 1
ATOM 520 C C . PRO A 1 73 ? 2.553 15.347 -4.571 1.00 57.81 73 PRO A C 1
ATOM 522 O O . PRO A 1 73 ? 2.021 16.139 -3.789 1.00 57.81 73 PRO A O 1
ATOM 525 N N . SER A 1 74 ? 2.738 14.066 -4.235 1.00 73.19 74 SER A N 1
ATOM 526 C CA . SER A 1 74 ? 2.368 13.568 -2.908 1.00 73.19 74 SER A CA 1
ATOM 527 C C . SER A 1 74 ? 3.261 14.184 -1.835 1.00 73.19 74 SER A C 1
ATOM 529 O O . SER A 1 74 ? 4.443 13.880 -1.689 1.00 73.19 74 SER A O 1
ATOM 531 N N . THR A 1 75 ? 2.654 15.073 -1.060 1.00 84.50 75 THR A N 1
ATOM 532 C CA . THR A 1 75 ? 3.185 15.561 0.204 1.00 84.50 75 THR A CA 1
ATOM 533 C C . THR A 1 75 ? 2.357 14.990 1.342 1.00 84.50 75 THR A C 1
ATOM 535 O O . THR A 1 75 ? 1.162 14.699 1.200 1.00 84.50 75 THR A O 1
ATOM 538 N N . GLY A 1 76 ? 3.003 14.831 2.487 1.00 86.75 76 GLY A N 1
ATOM 539 C CA . GLY A 1 76 ? 2.355 14.342 3.686 1.00 86.75 76 GLY A CA 1
ATOM 540 C C . GLY A 1 76 ? 3.233 14.554 4.903 1.00 86.75 76 GLY A C 1
ATOM 541 O O . GLY A 1 76 ? 4.236 15.266 4.867 1.00 86.75 76 GLY A O 1
ATOM 542 N N . VAL A 1 77 ? 2.820 13.941 6.002 1.00 88.81 77 VAL A N 1
ATOM 543 C CA . VAL A 1 77 ? 3.517 14.022 7.283 1.00 88.81 77 VAL A CA 1
ATOM 544 C C . VAL A 1 77 ? 3.661 12.605 7.826 1.00 88.81 77 VAL A C 1
ATOM 546 O O . VAL A 1 77 ? 2.717 11.814 7.723 1.00 88.81 77 VAL A O 1
ATOM 549 N N . LEU A 1 78 ? 4.829 12.283 8.374 1.00 89.31 78 LEU A N 1
ATOM 550 C CA . LEU A 1 78 ? 5.155 11.049 9.093 1.00 89.31 78 LEU A CA 1
ATOM 551 C C . LEU A 1 78 ? 4.591 11.078 10.530 1.00 89.31 78 LEU A C 1
ATOM 553 O O . LEU A 1 78 ? 4.017 12.077 10.976 1.00 89.31 78 LEU A O 1
ATOM 557 N N . PHE A 1 79 ? 4.589 9.947 11.230 1.00 85.81 79 PHE A N 1
ATOM 558 C CA . PHE A 1 79 ? 4.017 9.769 12.567 1.00 85.81 79 PHE A CA 1
ATOM 559 C C . PHE A 1 79 ? 4.677 10.684 13.595 1.00 85.81 79 PHE A C 1
ATOM 561 O O . PHE A 1 79 ? 3.987 11.201 14.472 1.00 85.81 79 PHE A O 1
ATOM 568 N N . ASP A 1 80 ? 5.976 10.925 13.441 1.00 86.69 80 ASP A N 1
ATOM 569 C CA . ASP A 1 80 ? 6.780 11.837 14.258 1.00 86.69 80 ASP A CA 1
ATOM 570 C C . ASP A 1 80 ? 6.540 13.328 13.938 1.00 86.69 80 ASP A C 1
ATOM 572 O O . ASP A 1 80 ? 7.081 14.204 14.611 1.00 86.69 80 ASP A O 1
ATOM 576 N N . GLY A 1 81 ? 5.713 13.632 12.932 1.00 86.81 81 GLY A N 1
ATOM 577 C CA . GLY A 1 81 ? 5.451 14.994 12.475 1.00 86.81 81 GLY A CA 1
ATOM 578 C C . GLY A 1 81 ? 6.403 15.484 11.381 1.00 86.81 81 GLY A C 1
ATOM 579 O O . GLY A 1 81 ? 6.231 16.608 10.903 1.00 86.81 81 GLY A O 1
ATOM 580 N N . THR A 1 82 ? 7.368 14.669 10.951 1.00 90.06 82 THR A N 1
ATOM 581 C CA . THR A 1 82 ? 8.302 15.021 9.879 1.00 90.06 82 THR A CA 1
ATOM 582 C C . THR A 1 82 ? 7.550 15.123 8.547 1.00 90.06 82 THR A C 1
ATOM 584 O O . THR A 1 82 ? 6.905 14.157 8.130 1.00 90.06 82 THR A O 1
ATOM 587 N N . PRO A 1 83 ? 7.573 16.276 7.855 1.00 88.81 83 PRO A N 1
ATOM 588 C CA . PRO A 1 83 ? 6.966 16.389 6.537 1.00 88.81 83 PRO A CA 1
ATOM 589 C C . PRO A 1 83 ? 7.797 15.631 5.498 1.00 88.81 83 PRO A C 1
ATOM 591 O O . PRO A 1 83 ? 9.026 15.642 5.550 1.00 88.81 83 PRO A O 1
ATOM 594 N N . TYR A 1 84 ? 7.126 15.038 4.516 1.00 86.50 84 TYR A N 1
ATOM 595 C CA . TYR A 1 84 ? 7.765 14.452 3.341 1.00 86.50 84 TYR A CA 1
ATOM 596 C C . TYR A 1 84 ? 7.154 15.018 2.052 1.00 86.50 84 TYR A C 1
ATOM 598 O O . TYR A 1 84 ? 6.024 15.519 2.020 1.00 86.50 84 TYR A O 1
ATOM 606 N N . SER A 1 85 ? 7.923 14.931 0.975 1.00 86.88 85 SER A N 1
ATOM 607 C CA . SER A 1 85 ? 7.565 15.332 -0.388 1.00 86.88 85 SER A CA 1
ATOM 608 C C . SER A 1 85 ? 8.276 14.396 -1.348 1.00 86.88 85 SER A C 1
ATOM 610 O O . SER A 1 85 ? 9.348 13.933 -0.980 1.00 86.88 85 SER A O 1
ATOM 612 N N . GLY A 1 86 ? 7.770 14.181 -2.561 1.00 82.44 86 GLY A N 1
ATOM 613 C CA . GLY A 1 86 ? 8.495 13.366 -3.535 1.00 82.44 86 GLY A CA 1
ATOM 614 C C . GLY A 1 86 ? 9.901 13.900 -3.834 1.00 82.44 86 GLY A C 1
ATOM 615 O O . GLY A 1 86 ? 10.060 15.040 -4.288 1.00 82.44 86 GLY A O 1
ATOM 616 N N . GLN A 1 87 ? 10.926 13.096 -3.556 1.00 81.69 87 GLN A N 1
ATOM 617 C CA . GLN A 1 87 ? 12.332 13.396 -3.838 1.00 81.69 87 GLN A CA 1
ATOM 618 C C . GLN A 1 87 ? 12.984 12.207 -4.553 1.00 81.69 87 GLN A C 1
ATOM 620 O O . GLN A 1 87 ? 12.357 11.189 -4.808 1.00 81.69 87 GLN A O 1
ATOM 625 N N . ALA A 1 88 ? 14.243 12.370 -4.960 1.00 78.19 88 ALA A N 1
ATOM 626 C CA . ALA A 1 88 ? 15.013 11.267 -5.516 1.00 78.19 88 ALA A CA 1
ATOM 627 C C . ALA A 1 88 ? 15.583 10.395 -4.388 1.00 78.19 88 ALA A C 1
ATOM 629 O O . ALA A 1 88 ? 16.143 10.927 -3.427 1.00 78.19 88 ALA A O 1
ATOM 630 N N . GLY A 1 89 ? 15.529 9.076 -4.574 1.00 81.81 89 GLY A N 1
ATOM 631 C CA . GLY A 1 89 ? 16.015 8.091 -3.605 1.00 81.81 89 GLY A CA 1
ATOM 632 C C . GLY A 1 89 ? 14.911 7.588 -2.676 1.00 81.81 89 GLY A C 1
ATOM 633 O O . GLY A 1 89 ? 13.862 8.204 -2.584 1.00 81.81 89 GLY A O 1
ATOM 634 N N . GLU A 1 90 ? 15.169 6.465 -2.005 1.00 85.19 90 GLU A N 1
ATOM 635 C CA . GLU A 1 90 ? 14.198 5.807 -1.122 1.00 85.19 90 GLU A CA 1
ATOM 636 C C . GLU A 1 90 ? 13.868 6.661 0.112 1.00 85.19 90 GLU A C 1
ATOM 638 O O . GLU A 1 90 ? 14.767 7.144 0.813 1.00 85.19 90 GLU A O 1
ATOM 643 N N . GLN A 1 91 ? 12.575 6.821 0.392 1.00 86.06 91 GLN A N 1
ATOM 644 C CA . GLN A 1 91 ? 12.044 7.602 1.505 1.00 86.06 91 GLN A CA 1
ATOM 645 C C . GLN A 1 91 ? 10.889 6.885 2.207 1.00 86.06 91 GLN A C 1
ATOM 647 O O . GLN A 1 91 ? 10.268 5.957 1.691 1.00 86.06 91 GLN A O 1
ATOM 652 N N . LYS A 1 92 ? 10.556 7.365 3.409 1.00 86.75 92 LYS A N 1
ATOM 653 C CA . LYS A 1 92 ? 9.307 6.989 4.074 1.00 86.75 92 LYS A CA 1
ATOM 654 C C . LYS A 1 92 ? 8.172 7.866 3.587 1.00 86.75 92 LYS A C 1
ATOM 656 O O . LYS A 1 92 ? 8.298 9.090 3.558 1.00 86.75 92 LYS A O 1
ATOM 661 N N . ILE A 1 93 ? 7.030 7.242 3.351 1.00 87.94 93 ILE A N 1
ATOM 662 C CA . ILE A 1 93 ? 5.766 7.931 3.120 1.00 87.94 93 ILE A CA 1
ATOM 663 C C . ILE A 1 93 ? 4.702 7.409 4.074 1.00 87.94 93 ILE A C 1
ATOM 665 O O . ILE A 1 93 ? 4.682 6.233 4.431 1.00 87.94 93 ILE A O 1
ATOM 669 N N . ALA A 1 94 ? 3.789 8.289 4.472 1.00 88.81 94 ALA A N 1
ATOM 670 C CA . ALA A 1 94 ? 2.607 7.903 5.229 1.00 88.81 94 ALA A CA 1
ATOM 671 C C . ALA A 1 94 ? 1.428 7.647 4.289 1.00 88.81 94 ALA A C 1
ATOM 673 O O . ALA A 1 94 ? 1.054 8.517 3.500 1.00 88.81 94 ALA A O 1
ATOM 674 N N . VAL A 1 95 ? 0.800 6.487 4.443 1.00 88.25 95 VAL A N 1
ATOM 675 C CA . VAL A 1 95 ? -0.382 6.066 3.698 1.00 88.25 95 VAL A CA 1
ATOM 676 C C . VAL A 1 95 ? -1.574 6.020 4.640 1.00 88.25 95 VAL A C 1
ATOM 678 O O . VAL A 1 95 ? -1.519 5.412 5.709 1.00 88.25 95 VAL A O 1
ATOM 681 N N . TYR A 1 96 ? -2.667 6.657 4.228 1.00 90.12 96 TYR A N 1
ATOM 682 C CA . TYR A 1 96 ? -3.943 6.623 4.935 1.00 90.12 96 TYR A CA 1
ATOM 683 C C . TYR A 1 96 ? -4.889 5.688 4.201 1.00 90.12 96 TYR A C 1
ATOM 685 O O . TYR A 1 96 ? -5.199 5.938 3.046 1.00 90.12 96 TYR A O 1
ATOM 693 N N . ILE A 1 97 ? -5.372 4.644 4.863 1.00 91.44 97 ILE A N 1
ATOM 694 C CA . ILE A 1 97 ? -6.289 3.655 4.297 1.00 91.44 97 ILE A CA 1
ATOM 695 C C . ILE A 1 97 ? -7.593 3.738 5.078 1.00 91.44 97 ILE A C 1
ATOM 697 O O . ILE A 1 97 ? -7.595 3.557 6.293 1.00 91.44 97 ILE A O 1
ATOM 701 N N . SER A 1 98 ? -8.703 4.058 4.421 1.00 93.31 98 SER A N 1
ATOM 702 C CA . SER A 1 98 ? -9.936 4.418 5.113 1.00 93.31 98 SER A CA 1
ATOM 703 C C . SER A 1 98 ? -11.201 4.037 4.361 1.00 93.31 98 SER A C 1
ATOM 705 O O . SER A 1 98 ? -11.269 4.131 3.138 1.00 93.31 98 SER A O 1
ATOM 707 N N . THR A 1 99 ? -12.234 3.673 5.118 1.00 93.56 99 THR A N 1
ATOM 708 C CA . THR A 1 99 ? -13.596 3.459 4.601 1.00 93.56 99 THR A CA 1
ATOM 709 C C . THR A 1 99 ? -14.259 4.760 4.154 1.00 93.56 99 THR A C 1
ATOM 711 O O . THR A 1 99 ? -15.189 4.718 3.359 1.00 93.56 99 THR A O 1
ATOM 714 N N . TRP A 1 100 ? -13.751 5.908 4.614 1.00 93.75 100 TRP A N 1
ATOM 715 C CA . TRP A 1 100 ? -14.192 7.228 4.171 1.00 93.75 100 TRP A CA 1
ATOM 716 C C . TRP A 1 100 ? -13.621 7.613 2.808 1.00 93.75 100 TRP A C 1
ATOM 718 O O . TRP A 1 100 ? -14.157 8.514 2.169 1.00 93.75 100 TRP A O 1
ATOM 728 N N . SER A 1 101 ? -12.547 6.957 2.356 1.00 93.06 101 SER A N 1
ATOM 729 C CA . SER A 1 101 ? -11.998 7.196 1.025 1.00 93.06 101 SER A CA 1
ATOM 730 C C . SER A 1 101 ? -12.715 6.361 -0.031 1.00 93.06 101 SER A C 1
ATOM 732 O O . SER A 1 101 ? -12.999 5.175 0.147 1.00 93.06 101 SER A O 1
ATOM 734 N N . THR A 1 102 ? -12.947 6.979 -1.182 1.00 92.25 102 THR A N 1
ATOM 735 C CA . THR A 1 102 ? -13.382 6.308 -2.411 1.00 92.25 102 THR A CA 1
ATOM 736 C C . THR A 1 102 ? -12.249 6.154 -3.424 1.00 92.25 102 THR A C 1
ATOM 738 O O . THR A 1 102 ? -12.427 5.447 -4.416 1.00 92.25 102 THR A O 1
ATOM 741 N N . SER A 1 103 ? -11.090 6.773 -3.175 1.00 87.62 103 SER A N 1
ATOM 742 C CA . SER A 1 103 ? -9.942 6.740 -4.080 1.00 87.62 103 SER A CA 1
ATOM 743 C C . SER A 1 103 ? -9.191 5.418 -3.986 1.00 87.62 103 SER A C 1
ATOM 745 O O . SER A 1 103 ? -8.943 4.906 -2.896 1.00 87.62 103 SER A O 1
ATOM 747 N N . LEU A 1 104 ? -8.783 4.886 -5.135 1.00 81.44 104 LEU A N 1
ATOM 748 C CA . LEU A 1 104 ? -7.822 3.785 -5.194 1.00 81.44 104 LEU A CA 1
ATOM 749 C C . LEU A 1 104 ? -6.378 4.302 -5.187 1.00 81.44 104 LEU A C 1
ATOM 751 O O . LEU A 1 104 ? -5.509 3.603 -4.701 1.00 81.44 104 LEU A O 1
ATOM 755 N N . ASN A 1 105 ? -6.143 5.556 -5.590 1.00 76.69 105 ASN A N 1
ATOM 756 C CA . ASN A 1 105 ? -4.810 6.150 -5.762 1.00 76.69 105 ASN A CA 1
ATOM 757 C C . ASN A 1 105 ? -4.632 7.363 -4.833 1.00 76.69 105 ASN A C 1
ATOM 759 O O . ASN A 1 105 ? -4.320 8.471 -5.262 1.00 76.69 105 ASN A O 1
ATOM 763 N N . GLY A 1 106 ? -4.964 7.167 -3.556 1.00 69.50 106 GLY A N 1
ATOM 764 C CA . GLY A 1 106 ? -5.057 8.215 -2.541 1.00 69.50 106 GLY A CA 1
ATOM 765 C C . GLY A 1 106 ? -3.805 9.073 -2.367 1.00 69.50 106 GLY A C 1
ATOM 766 O O . GLY A 1 106 ? -2.685 8.620 -2.562 1.00 69.50 106 GLY A O 1
ATOM 767 N N . THR A 1 107 ? -3.994 10.318 -1.925 1.00 76.75 107 THR A N 1
ATOM 768 C CA . THR A 1 107 ? -2.876 11.188 -1.525 1.00 76.75 107 THR A CA 1
ATOM 769 C C . THR A 1 107 ? -2.352 10.829 -0.131 1.00 76.75 107 THR A C 1
ATOM 771 O O . THR A 1 107 ? -3.054 10.199 0.664 1.00 76.75 107 THR A O 1
ATOM 774 N N . GLY A 1 108 ? -1.155 11.320 0.211 1.00 75.12 108 GLY A N 1
ATOM 775 C CA . GLY A 1 108 ? -0.524 11.206 1.537 1.00 75.12 108 GLY A CA 1
ATOM 776 C C . GLY A 1 108 ? -1.242 11.934 2.684 1.00 75.12 108 GLY A C 1
ATOM 777 O O . GLY A 1 108 ? -0.652 12.171 3.736 1.00 75.12 108 GLY A O 1
ATOM 778 N N . ASN A 1 109 ? -2.508 12.314 2.490 1.00 84.06 109 ASN A N 1
ATOM 779 C CA . ASN A 1 109 ? -3.329 13.055 3.439 1.00 84.06 109 ASN A CA 1
ATOM 780 C C . ASN A 1 109 ? -4.513 12.202 3.919 1.00 84.06 109 ASN A C 1
ATOM 782 O O . ASN A 1 109 ? -5.079 11.442 3.126 1.00 84.06 109 ASN A O 1
ATOM 786 N N . PRO A 1 110 ? -4.949 12.358 5.183 1.00 87.00 110 PRO A N 1
ATOM 787 C CA . PRO A 1 110 ? -6.130 11.668 5.682 1.00 87.00 110 PRO A CA 1
ATOM 788 C C . PRO A 1 110 ? -7.4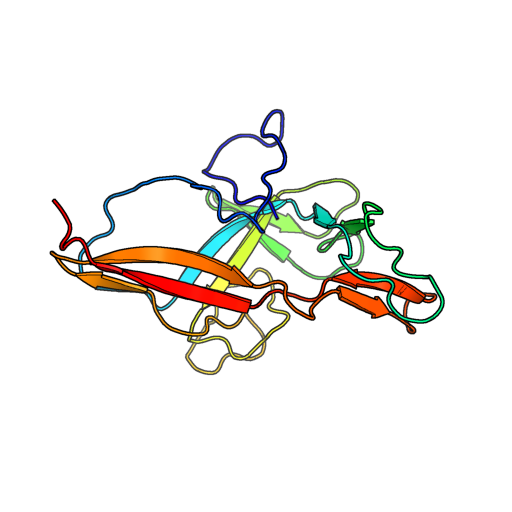08 12.167 4.982 1.00 87.00 110 PRO A C 1
ATOM 790 O O . PRO A 1 110 ? -7.523 13.371 4.713 1.00 87.00 110 PRO A O 1
ATOM 793 N N . PRO A 1 111 ? -8.395 11.285 4.738 1.00 89.81 111 PRO A N 1
ATOM 794 C CA . PRO A 1 111 ? -9.737 11.689 4.322 1.00 89.81 111 PRO A CA 1
ATOM 795 C C . PRO A 1 111 ? -10.346 12.699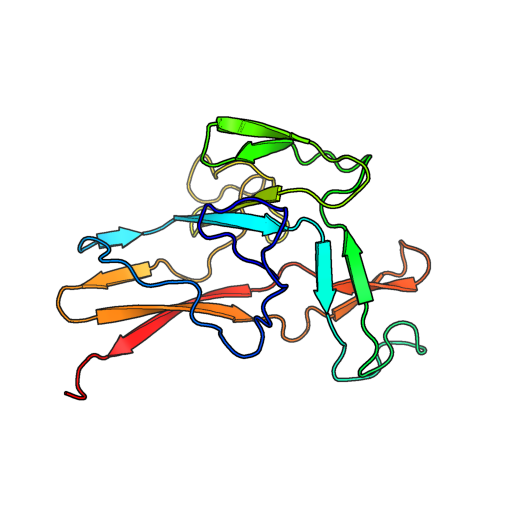 5.292 1.00 89.81 111 PRO A C 1
ATOM 797 O O . PRO A 1 111 ? -10.241 12.537 6.509 1.00 89.81 111 PRO A O 1
ATOM 800 N N . ALA A 1 112 ? -11.002 13.732 4.762 1.00 89.75 112 ALA A N 1
ATOM 801 C CA . ALA A 1 112 ? -11.636 14.755 5.597 1.00 89.75 112 ALA A CA 1
ATOM 802 C C . ALA A 1 112 ? -13.068 14.384 6.023 1.00 89.75 112 ALA A C 1
ATOM 804 O O . ALA A 1 112 ? -13.583 14.933 6.997 1.00 89.75 112 ALA A O 1
ATOM 805 N N . ARG A 1 113 ? -13.728 13.499 5.269 1.00 91.12 113 ARG A N 1
ATOM 806 C CA . ARG A 1 113 ? -15.122 13.076 5.466 1.00 91.12 113 ARG A CA 1
ATOM 807 C C . ARG A 1 113 ? -15.404 11.782 4.713 1.00 91.12 113 ARG A C 1
ATOM 809 O O . ARG A 1 113 ? -14.628 11.405 3.842 1.00 91.12 113 ARG A O 1
ATOM 816 N N . ASP A 1 114 ? -16.544 11.167 5.004 1.00 92.50 114 ASP A N 1
ATOM 817 C CA . ASP A 1 114 ? -17.049 10.032 4.234 1.00 92.50 114 ASP A CA 1
ATOM 818 C C . ASP A 1 114 ? -17.257 10.393 2.752 1.00 92.50 114 ASP A C 1
ATOM 820 O O . ASP A 1 114 ? -17.715 11.494 2.423 1.00 92.50 114 ASP A O 1
ATOM 824 N N . GLY A 1 115 ? -16.891 9.475 1.859 1.00 89.62 115 GLY A N 1
ATOM 825 C CA . GLY A 1 115 ? -16.931 9.680 0.412 1.00 89.62 115 GLY A CA 1
ATOM 826 C C . GLY A 1 115 ? -15.808 10.554 -0.171 1.00 89.62 115 GLY A C 1
ATOM 827 O O . GLY A 1 115 ? -15.955 11.038 -1.293 1.00 89.62 115 GLY A O 1
ATOM 828 N N . ASP A 1 116 ? -14.706 10.800 0.545 1.00 89.81 116 ASP A N 1
ATOM 829 C CA . ASP A 1 116 ? -13.581 11.596 0.035 1.00 89.81 116 ASP A CA 1
ATOM 830 C C . ASP A 1 116 ? -12.910 10.886 -1.152 1.00 89.81 116 ASP A C 1
ATOM 832 O O . ASP A 1 116 ? -12.459 9.747 -1.050 1.00 89.81 116 ASP A O 1
ATOM 836 N N . SER A 1 117 ? -12.868 11.537 -2.312 1.00 89.56 117 SER A N 1
ATOM 837 C CA . SER A 1 117 ? -12.266 10.981 -3.529 1.00 89.56 117 SER A CA 1
ATOM 838 C C . SER A 1 117 ? -10.842 11.477 -3.784 1.00 89.56 117 SER A C 1
ATOM 840 O O . SER A 1 117 ? -10.215 11.034 -4.741 1.00 89.56 117 SER A O 1
ATOM 842 N N . GLY A 1 118 ? -10.335 12.419 -2.980 1.00 85.81 118 GLY A N 1
ATOM 843 C CA . GLY A 1 118 ? -9.024 13.047 -3.180 1.00 85.81 118 GLY A CA 1
ATOM 844 C C . GLY A 1 118 ? -7.984 12.691 -2.116 1.00 85.81 118 GLY A C 1
ATOM 845 O O . GLY A 1 118 ? -6.808 13.030 -2.268 1.00 85.81 118 GLY A O 1
ATOM 846 N N . ARG A 1 119 ? -8.388 12.043 -1.020 1.00 89.06 119 ARG A N 1
ATOM 847 C CA . ARG A 1 119 ? -7.521 11.778 0.136 1.00 89.06 119 ARG A CA 1
ATOM 848 C C . ARG A 1 119 ? -7.683 10.362 0.657 1.00 89.06 119 ARG A C 1
ATOM 850 O O . ARG A 1 119 ? -8.795 9.847 0.717 1.00 89.06 119 ARG A O 1
ATOM 857 N N . GLY A 1 120 ? -6.562 9.768 1.063 1.00 88.19 120 GLY A N 1
ATOM 858 C CA . GLY A 1 120 ? -6.478 8.380 1.502 1.00 88.19 120 GLY A CA 1
ATOM 859 C C . GLY A 1 120 ? -6.853 7.362 0.423 1.00 88.19 120 GLY A C 1
ATOM 860 O O . GLY A 1 120 ? -7.428 7.688 -0.613 1.00 88.19 120 GLY A O 1
ATOM 861 N N . ILE A 1 121 ? -6.526 6.108 0.681 1.00 91.31 121 ILE A N 1
ATOM 862 C CA . ILE A 1 121 ? -6.825 4.942 -0.139 1.00 91.31 121 ILE A CA 1
ATOM 863 C C . ILE A 1 121 ? -8.040 4.237 0.459 1.00 91.31 121 ILE A C 1
ATOM 865 O O . ILE A 1 121 ? -8.197 4.166 1.679 1.00 91.31 121 ILE A O 1
ATOM 869 N N . LYS A 1 122 ? -8.908 3.704 -0.390 1.00 92.56 122 LYS A N 1
ATOM 870 C CA . LYS A 1 122 ? -10.108 2.987 0.021 1.00 92.56 122 LYS A CA 1
ATOM 871 C C . LYS A 1 122 ? -9.774 1.738 0.844 1.00 92.56 122 LYS A C 1
ATOM 873 O O . LYS A 1 122 ? -9.066 0.842 0.388 1.00 92.56 122 LYS A O 1
ATOM 878 N N . LEU A 1 123 ? -10.378 1.647 2.026 1.00 91.31 123 LEU A N 1
ATOM 879 C CA . LEU A 1 123 ? -10.453 0.431 2.833 1.00 91.31 123 LEU A CA 1
ATOM 880 C C . LEU A 1 123 ? -11.755 -0.306 2.510 1.00 91.31 123 LEU A C 1
ATOM 882 O O . LEU A 1 123 ? -12.831 0.290 2.543 1.00 91.31 123 LEU A O 1
ATOM 886 N N . SER A 1 124 ? -11.672 -1.603 2.217 1.00 88.69 124 SER A N 1
ATOM 887 C CA . SER A 1 124 ? -12.851 -2.407 1.855 1.00 88.69 124 SER A CA 1
ATOM 888 C C . SER A 1 124 ? -13.874 -2.547 2.989 1.00 88.69 124 SER A C 1
ATOM 890 O O . SER A 1 124 ? -15.078 -2.515 2.734 1.00 88.69 124 SER A O 1
ATOM 892 N N . SER A 1 125 ? -13.406 -2.670 4.231 1.00 87.88 125 SER A N 1
ATOM 893 C CA . SER A 1 125 ? -14.235 -2.777 5.434 1.00 87.88 125 SER A CA 1
ATOM 894 C C . SER A 1 125 ? -13.478 -2.272 6.665 1.00 87.88 125 SER A C 1
ATOM 896 O O . SER A 1 125 ? -12.259 -2.458 6.735 1.00 87.88 125 SER A O 1
ATOM 898 N N . PRO A 1 126 ? -14.160 -1.685 7.664 1.00 87.06 126 PRO A N 1
ATOM 899 C CA . PRO A 1 126 ? -13.488 -1.230 8.874 1.00 87.06 126 PRO A CA 1
ATOM 900 C C . PRO A 1 126 ? -12.923 -2.412 9.670 1.00 87.06 126 PRO A C 1
ATOM 902 O O . PRO A 1 126 ? -13.431 -3.533 9.590 1.00 87.06 126 PRO A O 1
ATOM 905 N N . LEU A 1 127 ? -11.901 -2.151 10.485 1.00 84.00 127 LEU A N 1
ATOM 906 C CA . LEU A 1 127 ? -11.471 -3.103 11.506 1.00 84.00 127 LEU A CA 1
ATOM 907 C C . LEU A 1 127 ? -12.454 -3.039 12.676 1.00 84.00 127 LEU A C 1
ATOM 909 O O . LEU A 1 127 ? -12.615 -1.992 13.301 1.00 84.00 127 LEU A O 1
ATOM 913 N N . VAL A 1 128 ? -13.091 -4.164 12.989 1.00 83.75 128 VAL A N 1
ATOM 914 C CA . VAL A 1 128 ? -13.958 -4.303 14.164 1.00 83.75 128 VAL A CA 1
ATOM 915 C C . VAL A 1 128 ? -13.221 -5.136 15.204 1.00 83.75 128 VAL A C 1
ATOM 917 O O . VAL A 1 128 ? -13.030 -6.337 15.019 1.00 83.75 128 VAL A O 1
ATOM 920 N N . VAL A 1 129 ? -12.804 -4.493 16.292 1.00 80.44 129 VAL A N 1
ATOM 921 C CA . VAL A 1 129 ? -12.147 -5.148 17.427 1.00 80.44 129 VAL A CA 1
ATOM 922 C C . VAL A 1 129 ? -13.190 -5.414 18.500 1.00 80.44 129 VAL A C 1
ATOM 924 O O . VAL A 1 129 ? -13.867 -4.492 18.958 1.00 80.44 129 VAL A O 1
ATOM 927 N N . THR A 1 130 ? -13.323 -6.673 18.913 1.00 80.06 130 THR A N 1
ATOM 928 C CA . THR A 1 130 ? -14.195 -7.085 20.022 1.00 80.06 130 THR A CA 1
ATOM 929 C C . THR A 1 130 ? -13.379 -7.833 21.072 1.00 80.06 130 THR A C 1
ATOM 931 O O . THR A 1 130 ? -12.272 -8.280 20.789 1.00 80.06 130 THR A O 1
ATOM 934 N N . ALA A 1 131 ? -13.936 -8.037 22.270 1.00 71.25 131 ALA A N 1
ATOM 935 C CA . ALA A 1 131 ? -13.269 -8.789 23.339 1.00 71.25 131 ALA A CA 1
ATOM 936 C C . ALA A 1 131 ? -12.898 -10.242 22.959 1.00 71.25 131 ALA A C 1
ATOM 938 O O . ALA A 1 131 ? -12.116 -10.872 23.664 1.00 71.25 131 ALA A O 1
ATOM 939 N N . ALA A 1 132 ? -13.454 -10.782 21.868 1.00 67.94 132 ALA A N 1
ATOM 940 C CA . ALA A 1 132 ? -13.230 -12.151 21.407 1.00 67.94 132 ALA A CA 1
ATOM 941 C C . ALA A 1 132 ? -12.635 -12.236 19.988 1.00 67.94 132 ALA A C 1
ATOM 943 O O . ALA A 1 132 ? -12.531 -13.334 19.439 1.00 67.94 132 ALA A O 1
ATOM 944 N N . THR A 1 133 ? -12.282 -11.106 19.367 1.00 66.25 133 THR A N 1
ATOM 945 C CA . THR A 1 133 ? -11.900 -11.064 17.948 1.00 66.25 133 THR A CA 1
ATOM 946 C C . THR A 1 133 ? -10.570 -10.348 17.772 1.00 66.25 133 THR A C 1
ATOM 948 O O . THR A 1 133 ? -10.464 -9.162 18.075 1.00 66.25 133 THR A O 1
ATOM 951 N N . GLY A 1 134 ? -9.580 -11.062 17.235 1.00 67.56 134 GLY A N 1
ATOM 952 C CA . GLY A 1 134 ? -8.420 -10.440 16.601 1.00 67.56 134 GLY A CA 1
ATOM 953 C C . GLY A 1 134 ? -8.725 -10.119 15.134 1.00 67.56 134 GLY A C 1
ATOM 954 O O . GLY A 1 134 ? -9.623 -10.709 14.527 1.00 67.56 134 GLY A O 1
ATOM 955 N N . GLY A 1 135 ? -7.975 -9.197 14.542 1.00 71.69 135 GLY A N 1
ATOM 956 C CA . GLY A 1 135 ? -8.068 -8.877 13.119 1.00 71.69 135 GLY A CA 1
ATOM 957 C C . GLY A 1 135 ? -6.724 -9.081 12.439 1.00 71.69 135 GLY A C 1
ATOM 958 O O . GLY A 1 135 ? -5.697 -8.703 12.991 1.00 71.69 135 GLY A O 1
ATOM 959 N N 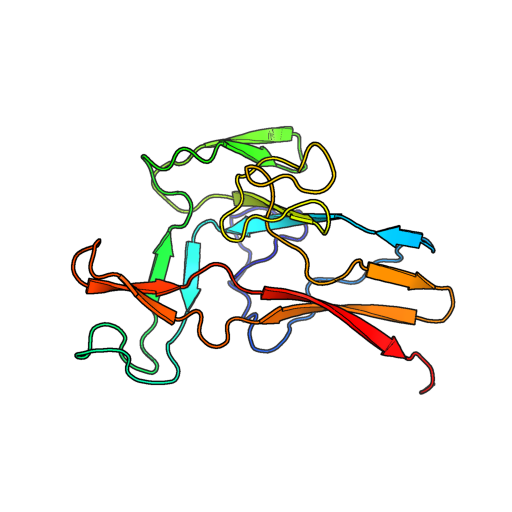. VAL A 1 136 ? -6.729 -9.647 11.235 1.00 77.38 136 VAL A N 1
ATOM 960 C CA . VAL A 1 136 ? -5.551 -9.643 10.362 1.00 77.38 136 VAL A CA 1
ATOM 961 C C . VAL A 1 136 ? -5.764 -8.583 9.295 1.00 77.38 136 VAL A C 1
ATOM 963 O O . VAL A 1 136 ? -6.724 -8.663 8.522 1.00 77.38 136 VAL A O 1
ATOM 966 N N . PHE A 1 137 ? -4.877 -7.592 9.267 1.00 79.94 137 PHE A N 1
ATOM 967 C CA . PHE A 1 137 ? -4.769 -6.678 8.139 1.00 79.94 137 PHE A CA 1
ATOM 968 C C . PHE A 1 137 ? -4.195 -7.435 6.941 1.00 79.94 137 PHE A C 1
ATOM 970 O O . PHE A 1 137 ? -3.227 -8.181 7.087 1.00 79.94 137 PHE A O 1
ATOM 977 N N . TYR A 1 138 ? -4.798 -7.277 5.766 1.00 81.50 138 TYR A N 1
ATOM 978 C CA . TYR A 1 138 ? -4.310 -7.913 4.550 1.00 81.50 138 TYR A CA 1
ATOM 979 C C . TYR A 1 138 ? -4.171 -6.916 3.405 1.00 81.50 138 TYR A C 1
ATOM 981 O O . TYR A 1 138 ? -4.898 -5.924 3.301 1.00 81.50 138 TYR A O 1
ATOM 989 N N . LEU A 1 139 ? -3.243 -7.262 2.521 1.00 84.94 139 LEU A N 1
ATOM 990 C CA . LEU A 1 139 ? -2.977 -6.617 1.251 1.00 84.94 139 LEU A CA 1
ATOM 991 C C . LEU A 1 139 ? -3.200 -7.660 0.155 1.00 84.94 139 LEU A C 1
ATOM 993 O O . LEU A 1 139 ? -2.613 -8.738 0.202 1.00 84.94 139 LEU A O 1
ATOM 997 N N . ASP A 1 140 ? -4.055 -7.348 -0.815 1.00 85.25 140 ASP A N 1
ATOM 998 C CA . ASP A 1 140 ? -4.316 -8.196 -1.977 1.00 85.25 140 ASP A CA 1
ATOM 999 C C . ASP A 1 140 ? -3.856 -7.487 -3.258 1.00 85.25 140 ASP A C 1
ATOM 1001 O O . ASP A 1 140 ? -4.494 -6.549 -3.745 1.00 85.25 140 ASP A O 1
ATOM 1005 N N . GLY A 1 141 ? -2.712 -7.944 -3.773 1.00 83.81 141 GLY A N 1
ATOM 1006 C CA . GLY A 1 141 ? -2.100 -7.482 -5.019 1.00 83.81 141 GLY A CA 1
ATOM 1007 C C . GLY A 1 141 ? -2.588 -8.214 -6.270 1.00 83.81 141 GLY A C 1
ATOM 1008 O O . GLY A 1 141 ? -2.064 -7.977 -7.360 1.00 83.81 141 GLY A O 1
ATOM 1009 N N . SER A 1 142 ? -3.567 -9.115 -6.146 1.00 84.69 142 SER A N 1
ATOM 1010 C CA . SER A 1 142 ? -4.045 -9.914 -7.275 1.00 84.69 142 SER A CA 1
ATOM 1011 C C . SER A 1 142 ? -4.581 -9.016 -8.390 1.00 84.69 142 SER A C 1
ATOM 1013 O O . SER A 1 142 ? -5.447 -8.159 -8.175 1.00 84.69 142 SER A O 1
ATOM 1015 N N . GLY A 1 143 ? -4.052 -9.217 -9.599 1.00 85.31 143 GLY A N 1
ATOM 1016 C CA . GLY A 1 143 ? -4.424 -8.444 -10.783 1.00 85.31 143 GLY A CA 1
ATOM 1017 C C . GLY A 1 143 ? -4.008 -6.970 -10.750 1.00 85.31 143 GLY A C 1
ATOM 1018 O O . GLY A 1 143 ? -4.562 -6.198 -11.525 1.00 85.31 143 GLY A O 1
ATOM 1019 N N . GLN A 1 144 ? -3.088 -6.569 -9.862 1.00 87.62 144 GLN A N 1
ATOM 1020 C CA . GLN A 1 144 ? -2.564 -5.195 -9.820 1.00 87.62 144 GLN A CA 1
ATOM 1021 C C . GLN A 1 144 ? -1.313 -4.992 -10.681 1.00 87.62 144 GLN A C 1
ATOM 1023 O O . GLN A 1 144 ? -0.948 -3.856 -10.951 1.00 87.62 144 GLN A O 1
ATOM 1028 N N . VAL A 1 145 ? -0.661 -6.071 -11.128 1.00 90.31 145 VAL A N 1
ATOM 1029 C CA . VAL A 1 145 ? 0.456 -5.989 -12.080 1.00 90.31 145 VAL A CA 1
ATOM 1030 C C . VAL A 1 145 ? -0.086 -5.724 -13.482 1.00 90.31 145 VAL A C 1
ATOM 1032 O O . VAL A 1 145 ? -0.938 -6.472 -13.969 1.00 90.31 145 VAL A O 1
ATOM 1035 N N . TYR A 1 146 ? 0.436 -4.700 -14.150 1.00 89.62 146 TYR A N 1
ATOM 1036 C CA . TYR A 1 146 ? 0.048 -4.342 -15.509 1.00 89.62 146 TYR A CA 1
ATOM 1037 C C . TYR A 1 146 ? 1.200 -3.693 -16.282 1.00 89.62 146 TYR A C 1
ATOM 1039 O O . TYR A 1 146 ? 2.245 -3.356 -15.731 1.00 89.62 146 TYR A O 1
ATOM 1047 N N . VAL A 1 147 ? 1.002 -3.525 -17.590 1.00 90.50 147 VAL A N 1
ATOM 1048 C CA . VAL A 1 147 ? 1.933 -2.793 -18.454 1.00 90.50 147 VAL A CA 1
ATOM 1049 C C . VAL A 1 147 ? 1.394 -1.387 -18.677 1.00 90.50 147 VAL A C 1
ATOM 1051 O O . VAL A 1 147 ? 0.348 -1.214 -19.310 1.00 90.50 147 VAL A O 1
ATOM 1054 N N . ASN A 1 148 ? 2.111 -0.380 -18.182 1.00 88.50 148 ASN A N 1
ATOM 1055 C CA . ASN A 1 148 ? 1.756 1.015 -18.380 1.00 88.50 148 ASN A CA 1
ATOM 1056 C C . ASN A 1 148 ? 2.203 1.486 -19.770 1.00 88.50 148 ASN A C 1
ATOM 1058 O O . ASN A 1 148 ? 3.348 1.881 -20.002 1.00 88.50 148 ASN A O 1
ATOM 1062 N N . THR A 1 149 ? 1.264 1.485 -20.715 1.00 88.50 149 THR A N 1
ATOM 1063 C CA . THR A 1 149 ? 1.505 1.929 -22.096 1.00 88.50 149 THR A CA 1
ATOM 1064 C C . THR A 1 149 ? 1.787 3.427 -22.214 1.00 88.50 149 THR A C 1
ATOM 1066 O O . THR A 1 149 ? 2.341 3.868 -23.219 1.00 88.50 149 THR A O 1
ATOM 1069 N N . SER A 1 150 ? 1.418 4.220 -21.206 1.00 86.25 150 SER A N 1
ATOM 1070 C CA . SER A 1 150 ? 1.691 5.662 -21.159 1.00 86.25 150 SER A CA 1
ATOM 1071 C C . SER A 1 150 ? 3.101 5.968 -20.650 1.00 86.25 150 SER A C 1
ATOM 1073 O O . SER A 1 150 ? 3.614 7.056 -20.898 1.00 86.25 150 SER A O 1
ATOM 1075 N N . ASN A 1 151 ? 3.741 5.001 -19.988 1.00 81.88 151 ASN A N 1
ATOM 1076 C CA . ASN A 1 151 ? 5.098 5.093 -19.461 1.00 81.88 151 ASN A CA 1
ATOM 1077 C C . ASN A 1 151 ? 6.046 4.129 -20.194 1.00 81.88 151 ASN A C 1
ATOM 1079 O O . ASN A 1 151 ? 6.717 3.295 -19.595 1.00 81.88 151 ASN A O 1
ATOM 1083 N N . GLY A 1 152 ? 6.049 4.175 -21.529 1.00 85.31 152 GLY A N 1
ATOM 1084 C CA . GLY A 1 152 ? 6.993 3.395 -22.339 1.00 85.31 152 GLY A CA 1
ATOM 1085 C C . GLY A 1 152 ? 6.851 1.873 -22.219 1.00 85.31 152 GLY A C 1
ATOM 1086 O O . GLY A 1 152 ? 7.822 1.163 -22.467 1.00 85.31 152 GLY A O 1
ATOM 1087 N N . ASN A 1 153 ? 5.660 1.373 -21.871 1.00 88.56 153 ASN A N 1
ATOM 1088 C CA . ASN A 1 153 ? 5.399 -0.034 -21.553 1.00 88.56 153 ASN A CA 1
ATOM 1089 C C . ASN A 1 153 ? 6.159 -0.521 -20.308 1.00 88.56 153 ASN A C 1
ATOM 1091 O O . ASN A 1 153 ? 6.617 -1.661 -20.277 1.00 88.56 153 ASN A O 1
ATOM 1095 N N . ALA A 1 154 ? 6.304 0.326 -19.287 1.00 89.75 154 ALA A N 1
ATOM 1096 C CA . ALA A 1 154 ? 6.849 -0.089 -18.000 1.00 89.75 154 ALA A CA 1
ATOM 1097 C C . ALA A 1 154 ? 5.964 -1.163 -17.346 1.00 89.75 154 ALA A C 1
ATOM 1099 O O . ALA A 1 154 ? 4.736 -1.115 -17.448 1.00 89.75 154 ALA A O 1
ATOM 1100 N N . CYS A 1 155 ? 6.589 -2.129 -16.673 1.00 91.56 155 CYS A N 1
ATOM 1101 C CA . CYS A 1 155 ? 5.870 -3.030 -15.783 1.00 91.56 155 CYS A CA 1
ATOM 1102 C C . CYS A 1 155 ? 5.604 -2.309 -14.465 1.00 91.56 155 CYS A C 1
ATOM 1104 O O . CYS A 1 155 ? 6.548 -1.901 -13.791 1.00 91.56 155 CYS A O 1
ATOM 1106 N N . GLU A 1 156 ? 4.338 -2.151 -14.105 1.00 90.56 156 GLU A N 1
ATOM 1107 C CA . GLU A 1 156 ? 3.917 -1.392 -12.931 1.00 90.56 156 GLU A CA 1
ATOM 1108 C C . GLU A 1 156 ? 2.924 -2.199 -12.088 1.00 90.56 156 GLU A C 1
ATOM 1110 O O . GLU A 1 156 ? 2.326 -3.185 -12.530 1.00 90.56 156 GLU A O 1
ATOM 1115 N N . PHE A 1 157 ? 2.782 -1.771 -10.842 1.00 87.94 157 PHE A N 1
ATOM 1116 C CA . PHE A 1 157 ? 1.911 -2.330 -9.829 1.00 87.94 157 PHE A CA 1
ATOM 1117 C C . PHE A 1 157 ? 0.976 -1.227 -9.326 1.00 87.94 157 PHE A C 1
ATOM 1119 O O . PHE A 1 157 ? 1.422 -0.238 -8.737 1.00 87.94 157 PHE A O 1
ATOM 1126 N N . GLU A 1 158 ? -0.322 -1.392 -9.579 1.00 87.69 158 GLU A N 1
ATOM 1127 C CA . GLU A 1 158 ? -1.366 -0.523 -9.031 1.00 87.69 158 GLU A CA 1
ATOM 1128 C C . GLU A 1 158 ? -1.512 -0.696 -7.515 1.00 87.69 158 GLU A C 1
ATOM 1130 O O . GLU A 1 158 ? -1.068 -1.679 -6.913 1.00 87.69 158 GLU A O 1
ATOM 1135 N N . VAL A 1 159 ? -2.187 0.267 -6.888 1.00 86.88 159 VAL A N 1
ATOM 1136 C CA . VAL A 1 159 ? -2.475 0.215 -5.456 1.00 86.88 159 VAL A CA 1
ATOM 1137 C C . VAL A 1 159 ? -3.259 -1.064 -5.108 1.00 86.88 159 VAL A C 1
ATOM 1139 O O . VAL A 1 159 ? -4.331 -1.311 -5.667 1.00 86.88 159 VAL A O 1
ATOM 1142 N N . PRO A 1 160 ? -2.778 -1.879 -4.151 1.00 86.69 160 PRO A N 1
ATOM 1143 C CA . PRO A 1 160 ? -3.436 -3.123 -3.797 1.00 86.69 160 PRO A CA 1
ATOM 1144 C C . PRO A 1 160 ? -4.723 -2.884 -3.018 1.00 86.69 160 PRO A C 1
ATOM 1146 O O . PRO A 1 160 ? -4.973 -1.824 -2.442 1.00 86.69 160 PRO A O 1
ATOM 1149 N N . LYS A 1 161 ? -5.557 -3.919 -2.960 1.00 87.88 161 LYS A N 1
ATOM 1150 C CA . LYS A 1 161 ? -6.756 -3.878 -2.128 1.00 87.88 161 LYS A CA 1
ATOM 1151 C C . LYS A 1 161 ? -6.360 -4.081 -0.676 1.00 87.88 161 LYS A C 1
ATOM 1153 O O . LYS A 1 161 ? -5.688 -5.055 -0.338 1.00 87.88 161 LYS A O 1
ATOM 1158 N N . PHE A 1 162 ? -6.852 -3.201 0.183 1.00 88.19 162 PHE A N 1
ATOM 1159 C CA . PHE A 1 162 ? -6.635 -3.280 1.620 1.00 88.19 162 PHE A CA 1
ATOM 1160 C C . PHE A 1 162 ? -7.909 -3.699 2.350 1.00 88.19 162 PHE A C 1
ATOM 1162 O O . PHE A 1 162 ? -9.026 -3.290 1.995 1.00 88.19 162 PHE A O 1
ATOM 1169 N N . GLY A 1 163 ? -7.748 -4.490 3.406 1.00 86.25 163 GLY A N 1
ATOM 1170 C CA . GLY A 1 163 ? -8.869 -4.916 4.233 1.00 86.25 163 GLY A CA 1
ATOM 1171 C C . GLY A 1 163 ? -8.457 -5.580 5.536 1.00 86.25 163 GLY A C 1
ATOM 1172 O O . GLY A 1 163 ? -7.277 -5.757 5.837 1.00 86.25 163 GLY A O 1
ATOM 1173 N N . PHE A 1 164 ? -9.475 -5.966 6.298 1.00 84.25 164 PHE A N 1
ATOM 1174 C CA . PHE A 1 164 ? -9.335 -6.731 7.527 1.00 84.25 164 PHE A CA 1
ATOM 1175 C C . PHE A 1 164 ? -10.150 -8.011 7.439 1.00 84.25 164 PHE A C 1
ATOM 1177 O O . PHE A 1 164 ? -11.291 -8.002 6.979 1.00 84.25 164 PHE A O 1
ATOM 1184 N N . ARG A 1 165 ? -9.577 -9.111 7.924 1.00 79.94 165 ARG A N 1
ATOM 1185 C CA . ARG A 1 165 ? -10.299 -10.366 8.148 1.00 79.94 165 ARG A CA 1
ATOM 1186 C C . ARG A 1 165 ? -10.322 -10.681 9.636 1.00 79.94 165 ARG A C 1
ATOM 1188 O O . ARG A 1 165 ? -9.312 -10.516 10.318 1.00 79.94 165 ARG A O 1
ATOM 1195 N N . ALA A 1 166 ? -11.467 -11.132 10.136 1.00 71.62 166 ALA A N 1
ATOM 1196 C CA . ALA A 1 166 ? -11.572 -11.599 11.511 1.00 71.62 166 ALA A CA 1
ATOM 1197 C C . ALA A 1 166 ? -10.768 -12.895 11.685 1.00 71.62 166 ALA A C 1
ATOM 1199 O O . ALA A 1 166 ? -10.867 -13.808 10.863 1.00 71.62 166 ALA A O 1
ATOM 1200 N N . VAL A 1 167 ? -10.010 -12.987 12.774 1.00 68.56 167 VAL A N 1
ATOM 1201 C CA . VAL A 1 167 ? -9.513 -14.259 13.301 1.00 68.56 167 VAL A CA 1
ATOM 1202 C C . VAL A 1 167 ? -10.339 -14.595 14.534 1.00 68.56 167 VAL A C 1
ATOM 1204 O O . VAL A 1 167 ? -10.336 -13.873 15.531 1.00 68.56 167 VAL A O 1
ATOM 1207 N N . ASN A 1 168 ? -11.104 -15.682 14.438 1.00 57.34 168 ASN A N 1
ATOM 1208 C CA . ASN A 1 168 ? -11.864 -16.190 15.570 1.00 57.34 168 ASN A CA 1
ATOM 1209 C C . ASN A 1 168 ? -10.889 -16.804 16.574 1.00 57.34 168 ASN A C 1
ATOM 1211 O O . ASN A 1 168 ? -10.228 -17.794 16.269 1.00 57.34 168 ASN A O 1
ATOM 1215 N N . SER A 1 169 ? -10.862 -16.276 17.794 1.00 52.56 169 SER A N 1
ATOM 1216 C CA . SER A 1 169 ? -10.059 -16.802 18.905 1.00 52.56 169 SER A CA 1
ATOM 1217 C C . SER A 1 169 ? -10.573 -18.143 19.463 1.00 52.56 169 SER A C 1
ATOM 1219 O O . SER A 1 169 ? -10.102 -18.596 20.498 1.00 52.56 169 SER A O 1
ATOM 1221 N N . ALA A 1 170 ? -11.537 -18.798 18.806 1.00 43.75 170 ALA A N 1
ATOM 1222 C CA . ALA A 1 170 ? -12.249 -19.983 19.300 1.00 43.75 170 ALA A CA 1
ATOM 1223 C C . ALA A 1 170 ? -11.455 -21.308 19.180 1.00 43.75 170 ALA A C 1
ATOM 1225 O O . ALA A 1 170 ? -12.043 -22.363 18.958 1.00 43.75 170 ALA A O 1
ATOM 1226 N N . GLY A 1 171 ? -10.127 -21.256 19.295 1.00 41.72 171 GLY A N 1
ATOM 1227 C CA . GLY A 1 171 ? -9.233 -22.408 19.128 1.00 41.72 171 GLY A CA 1
ATOM 1228 C C . GLY A 1 171 ? -8.129 -22.530 20.180 1.00 41.72 171 GLY A C 1
ATOM 1229 O O . GLY A 1 171 ? -7.124 -23.184 19.906 1.00 41.72 171 GLY A O 1
ATOM 1230 N N . LYS A 1 172 ? -8.285 -21.904 21.351 1.00 35.59 172 LYS A N 1
ATOM 1231 C CA . LYS A 1 172 ? -7.524 -22.253 22.558 1.00 35.59 172 LYS A CA 1
ATOM 1232 C C . LYS A 1 172 ? -8.477 -22.723 23.643 1.00 35.59 172 LYS A C 1
ATOM 1234 O O . LYS A 1 172 ? -9.515 -22.049 23.819 1.00 35.59 172 LYS A O 1
#

Foldseek 3Di:
DDFDPPDDPPDDDDDDQVVQDPNDDDDDDADWAFKDKTKDKLKDWDADCDQADPRQRPGPDIDIDRNFADVRAAWAADPVRHIDHHYPDIDIAMAMEGCQEPDQSAGSAYAPGRHHDHHGHYEPGIDGDDPFKDKRKHWAQPPQWHQDVVVVRHTDGGRTHIYIDIDGNPPD

Secondary structure (DSSP, 8-state):
---B-S--TTTPPPP-STT--------PPSEEE-EEEEEEESEEEE--SS-BGGGTB-TT--EEEESSBTT---EEE-TTS-EEE-BSS--EEEEEEETTB--SS--SS--SSTTBSSSSEEBSS-EEEBTTEEEEEEEE-TT-EEEETTTTTEEEEPPPEEEEEEEE-TT-